Protein AF-A0A0F9T1J1-F1 (afdb_monomer_lite)

Radius of gyration: 15.31 Å; chains: 1; bounding box: 40×32×49 Å

Organism: NCBI:txid412755

Secondary structure (DSSP, 8-state):
-------TT-EEEE-GGGGGGGT--S-EEEEEEE-SS-EEEEETT--SS-EEE-TTTEEE---TTS----------

Structure (mmCIF, N/CA/C/O backbone):
data_AF-A0A0F9T1J1-F1
#
_entry.id   AF-A0A0F9T1J1-F1
#
loop_
_atom_site.group_PDB
_atom_site.id
_atom_site.type_symbol
_atom_site.label_atom_id
_atom_site.label_alt_id
_atom_site.label_comp_id
_atom_site.label_asym_id
_atom_site.label_entity_id
_atom_site.label_seq_id
_atom_site.pdbx_PDB_ins_code
_atom_site.Cartn_x
_atom_site.Cartn_y
_atom_site.Cartn_z
_atom_site.occupancy
_atom_site.B_iso_or_equiv
_atom_site.auth_seq_id
_atom_site.auth_comp_id
_atom_site.auth_asym_id
_atom_site.auth_atom_id
_atom_site.pdbx_PDB_model_num
ATOM 1 N N . MET A 1 1 ? -6.166 -21.240 0.685 1.00 42.84 1 MET A N 1
ATOM 2 C CA . MET A 1 1 ? -6.799 -19.962 0.295 1.00 42.84 1 MET A CA 1
ATOM 3 C C . MET A 1 1 ? -6.204 -18.872 1.177 1.00 42.84 1 MET A C 1
ATOM 5 O O . MET A 1 1 ? -6.446 -18.890 2.379 1.00 42.84 1 MET A O 1
ATOM 9 N N . VAL A 1 2 ? -5.334 -18.013 0.638 1.00 44.53 2 VAL A N 1
ATOM 10 C CA . VAL A 1 2 ? -4.735 -16.910 1.409 1.00 44.53 2 VAL A CA 1
ATOM 11 C C . VAL A 1 2 ? -5.828 -15.863 1.614 1.00 44.53 2 VAL A C 1
ATOM 13 O O . VAL A 1 2 ? -6.349 -15.311 0.649 1.00 44.53 2 VAL A O 1
ATOM 16 N N . LYS A 1 3 ? -6.252 -15.648 2.864 1.00 47.44 3 LYS A N 1
ATOM 17 C CA . LYS A 1 3 ? -7.213 -14.592 3.201 1.00 47.44 3 LYS A CA 1
ATOM 18 C C . LYS A 1 3 ? -6.516 -13.250 2.969 1.00 47.44 3 LYS A C 1
ATOM 20 O O . LYS A 1 3 ? -5.713 -12.829 3.794 1.00 47.44 3 LYS A O 1
ATOM 25 N N . HIS A 1 4 ? -6.783 -12.592 1.844 1.00 54.50 4 HIS A N 1
ATOM 26 C CA . HIS A 1 4 ? -6.378 -11.201 1.670 1.00 54.50 4 HIS A CA 1
ATOM 27 C C . HIS A 1 4 ? -7.260 -10.349 2.593 1.00 54.50 4 HIS A C 1
ATOM 29 O O . HIS A 1 4 ? -8.442 -10.159 2.325 1.00 54.50 4 HIS A O 1
ATOM 35 N N . SER A 1 5 ? -6.705 -9.861 3.706 1.00 67.12 5 SER A N 1
ATOM 36 C CA . SER A 1 5 ? -7.419 -8.989 4.657 1.00 67.12 5 SER A CA 1
ATOM 37 C C . SER A 1 5 ? -7.702 -7.579 4.111 1.00 67.12 5 SER A C 1
ATOM 39 O O . SER A 1 5 ? -8.302 -6.772 4.811 1.00 67.12 5 SER A O 1
ATOM 41 N N . PHE A 1 6 ? -7.271 -7.281 2.881 1.00 77.38 6 PHE A N 1
ATOM 42 C CA . PHE A 1 6 ? -7.401 -5.983 2.220 1.00 77.38 6 PHE A CA 1
ATOM 43 C C . PHE A 1 6 ? -8.393 -6.061 1.056 1.00 77.38 6 PHE A C 1
ATOM 45 O O . PHE A 1 6 ? -8.465 -7.072 0.356 1.00 77.38 6 PHE A O 1
ATOM 52 N N . LYS A 1 7 ? -9.120 -4.972 0.805 1.00 82.12 7 LYS A N 1
ATOM 53 C CA . LYS A 1 7 ? -10.072 -4.808 -0.299 1.00 82.12 7 LYS A CA 1
ATOM 54 C C . LYS A 1 7 ? -9.661 -3.653 -1.211 1.00 82.12 7 LYS A C 1
ATOM 56 O O . LYS A 1 7 ? -8.984 -2.710 -0.804 1.00 82.12 7 LYS A O 1
ATOM 61 N N . LYS A 1 8 ? -10.070 -3.720 -2.482 1.00 85.44 8 LYS A N 1
ATOM 62 C CA . LYS A 1 8 ? -9.848 -2.624 -3.433 1.00 85.44 8 LYS A CA 1
ATOM 63 C C . LYS A 1 8 ? -10.553 -1.375 -2.906 1.00 85.44 8 LYS A C 1
ATOM 65 O O . LYS A 1 8 ? -11.746 -1.408 -2.631 1.00 85.44 8 LYS A O 1
ATOM 70 N N . GLY A 1 9 ? -9.815 -0.278 -2.796 1.00 85.25 9 GLY A N 1
ATOM 71 C CA . GLY A 1 9 ? -10.281 0.969 -2.201 1.00 85.25 9 GLY A CA 1
ATOM 72 C C . GLY A 1 9 ? -9.759 1.233 -0.791 1.00 85.25 9 GLY A C 1
ATOM 73 O O . GLY A 1 9 ? -9.761 2.400 -0.390 1.00 85.25 9 GLY A O 1
ATOM 74 N N . ASP A 1 10 ? -9.258 0.211 -0.091 1.00 86.56 10 ASP A N 1
ATOM 75 C CA . ASP A 1 10 ? -8.717 0.364 1.257 1.00 86.56 10 ASP A CA 1
ATOM 76 C C . ASP A 1 10 ? -7.519 1.308 1.258 1.00 86.56 10 ASP A C 1
ATOM 78 O O . ASP A 1 10 ? -6.677 1.305 0.353 1.00 86.56 10 ASP A O 1
ATOM 82 N N . LYS A 1 11 ? -7.441 2.131 2.300 1.00 88.06 11 LYS A N 1
ATOM 83 C CA . LYS A 1 11 ? -6.281 2.981 2.545 1.00 88.06 11 LYS A CA 1
ATOM 84 C C . LYS A 1 11 ? -5.277 2.187 3.358 1.00 88.06 11 LYS A C 1
ATOM 86 O O . LYS A 1 11 ? -5.594 1.699 4.438 1.00 88.06 11 LYS A O 1
ATOM 91 N N . VAL A 1 12 ? -4.060 2.091 2.850 1.00 88.06 12 VAL A N 1
ATOM 92 C CA . VAL A 1 12 ? -2.961 1.354 3.474 1.00 88.06 12 VAL A CA 1
ATOM 93 C C . VAL A 1 12 ? -1.730 2.242 3.551 1.00 88.06 12 VAL A C 1
ATOM 95 O O . VAL A 1 12 ? -1.584 3.203 2.797 1.00 88.06 12 VAL A O 1
ATOM 98 N N . LYS A 1 13 ? -0.834 1.945 4.478 1.00 87.12 13 LYS A N 1
ATOM 99 C CA . LYS A 1 13 ? 0.473 2.591 4.597 1.00 87.12 13 LYS A CA 1
ATOM 100 C C . LYS A 1 13 ? 1.545 1.505 4.626 1.00 87.12 13 LYS A C 1
ATOM 102 O O . LYS A 1 13 ? 1.288 0.392 5.077 1.00 87.12 13 LYS A O 1
ATOM 107 N N . LEU A 1 14 ? 2.727 1.822 4.106 1.00 86.00 14 LEU A N 1
ATOM 108 C CA . LEU A 1 14 ? 3.896 0.958 4.267 1.00 86.00 14 LEU A CA 1
ATOM 109 C C . LEU A 1 14 ? 4.316 0.951 5.728 1.00 86.00 14 LEU A C 1
ATOM 111 O O . LEU A 1 14 ? 4.354 2.015 6.356 1.00 86.00 14 LEU A O 1
ATOM 115 N N . LYS A 1 15 ? 4.686 -0.226 6.231 1.00 83.56 15 LYS A N 1
ATOM 116 C CA . LYS A 1 15 ? 5.317 -0.309 7.542 1.00 83.56 15 LYS A CA 1
ATOM 117 C C . LYS A 1 15 ? 6.664 0.422 7.529 1.00 83.56 15 LYS A C 1
ATOM 119 O O . LYS A 1 15 ? 7.345 0.406 6.497 1.00 83.56 15 LYS A O 1
ATOM 124 N N . PRO A 1 16 ? 7.078 1.020 8.661 1.00 79.44 16 PRO A N 1
ATOM 125 C CA . PRO A 1 16 ? 8.318 1.783 8.773 1.00 79.44 16 PRO A CA 1
ATOM 126 C C . PRO A 1 16 ? 9.563 1.067 8.251 1.00 79.44 16 PRO A C 1
ATOM 128 O O . PRO A 1 16 ? 10.377 1.690 7.572 1.00 79.44 16 PRO A O 1
ATOM 131 N N . GLU A 1 17 ? 9.671 -0.243 8.488 1.00 80.75 17 GLU A N 1
ATOM 132 C CA . GLU A 1 17 ? 10.804 -1.055 8.031 1.00 80.75 17 GLU A CA 1
ATOM 133 C C . GLU A 1 17 ? 10.960 -1.125 6.495 1.00 80.75 17 GLU A C 1
ATOM 135 O O . GLU A 1 17 ? 12.046 -1.426 6.003 1.00 80.75 17 GLU A O 1
ATOM 140 N N . PHE A 1 18 ? 9.916 -0.796 5.722 1.00 79.69 18 PHE A N 1
ATOM 141 C CA . PHE A 1 18 ? 9.906 -0.896 4.256 1.00 79.69 18 PHE A CA 1
ATOM 142 C C . PHE A 1 18 ? 9.849 0.460 3.528 1.00 79.69 18 PHE A C 1
ATOM 144 O O . PHE A 1 18 ? 9.953 0.502 2.301 1.00 79.69 18 PHE A O 1
ATOM 151 N N . ILE A 1 19 ? 9.743 1.579 4.255 1.00 71.75 19 ILE A N 1
ATOM 152 C CA . ILE A 1 19 ? 9.637 2.954 3.712 1.00 71.75 19 ILE A CA 1
ATOM 153 C C . ILE A 1 19 ? 10.820 3.310 2.786 1.00 71.75 19 ILE A C 1
ATOM 155 O O . ILE A 1 19 ? 10.664 4.033 1.800 1.00 71.75 19 ILE A O 1
ATOM 159 N N . ASN A 1 20 ? 11.997 2.728 3.026 1.00 69.88 20 ASN A N 1
ATOM 160 C CA . ASN A 1 20 ? 13.209 3.020 2.257 1.00 69.88 20 ASN A CA 1
ATOM 161 C C . ASN A 1 20 ? 13.369 2.215 0.956 1.00 69.88 20 ASN A C 1
ATOM 163 O O . ASN A 1 20 ? 14.297 2.499 0.203 1.00 69.88 20 ASN A O 1
ATOM 167 N N . ARG A 1 21 ? 12.492 1.250 0.634 1.00 65.25 21 ARG A N 1
ATOM 168 C CA . ARG A 1 21 ? 12.678 0.404 -0.567 1.00 65.25 21 ARG A CA 1
ATOM 169 C C . ARG A 1 21 ? 12.461 1.122 -1.903 1.00 65.25 21 ARG A C 1
ATOM 171 O O . ARG A 1 21 ? 12.954 0.647 -2.916 1.00 65.25 21 ARG A O 1
ATOM 178 N N . PHE A 1 22 ? 11.767 2.262 -1.914 1.00 64.06 22 PHE A N 1
ATOM 179 C CA . P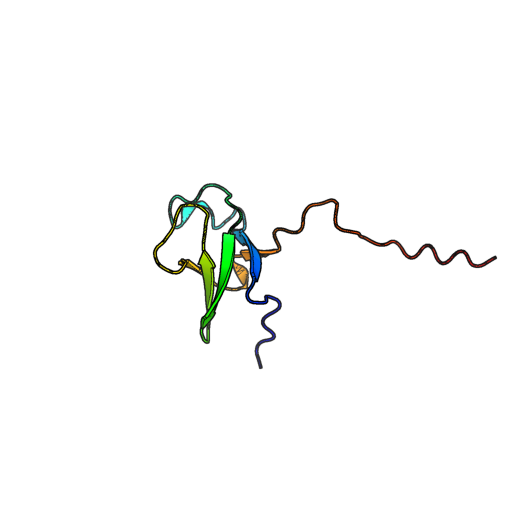HE A 1 22 ? 11.442 3.007 -3.145 1.00 64.06 22 PHE A CA 1
ATOM 180 C C . PHE A 1 22 ? 11.461 4.536 -2.959 1.00 64.06 22 PHE A C 1
ATOM 182 O O . PHE A 1 22 ? 10.761 5.261 -3.663 1.00 64.06 22 PHE A O 1
ATOM 189 N N . GLY A 1 23 ? 12.187 5.047 -1.956 1.00 64.19 23 GLY A N 1
ATOM 190 C CA . GLY A 1 23 ? 12.188 6.483 -1.623 1.00 64.19 23 GLY A CA 1
ATOM 191 C C . GLY A 1 23 ? 10.819 7.024 -1.175 1.00 64.19 23 GLY A C 1
ATOM 192 O O . GLY A 1 23 ? 10.588 8.237 -1.155 1.00 64.19 23 GLY A O 1
ATOM 1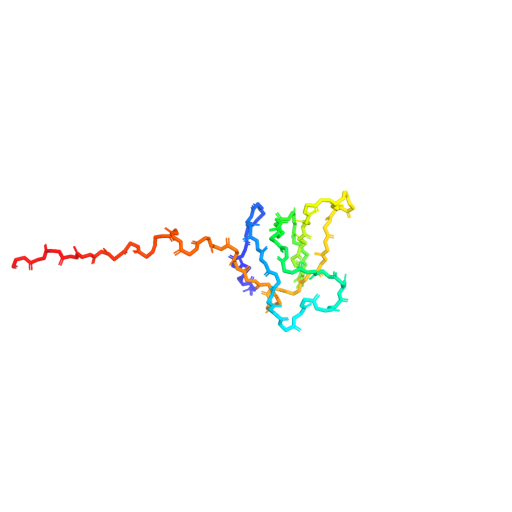93 N N . GLN A 1 24 ? 9.888 6.134 -0.823 1.00 63.91 24 GLN A N 1
ATOM 194 C CA . GLN A 1 24 ? 8.532 6.487 -0.431 1.00 63.91 24 GLN A C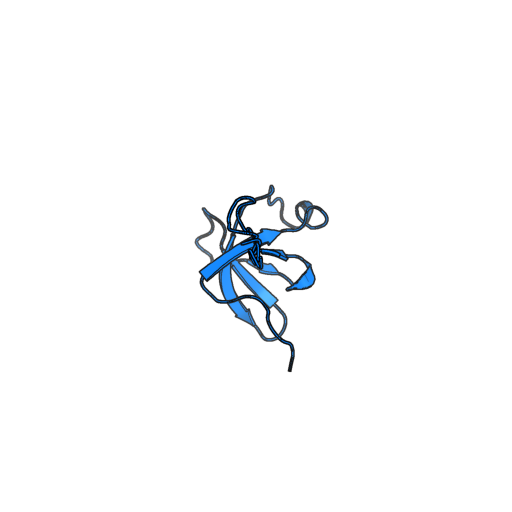A 1
ATOM 195 C C . GLN A 1 24 ? 8.505 6.861 1.047 1.00 63.91 24 GLN A C 1
ATOM 197 O O . GLN A 1 24 ? 8.346 6.002 1.902 1.00 63.91 24 GLN A O 1
ATOM 202 N N . LYS A 1 25 ? 8.600 8.162 1.355 1.00 61.84 25 LYS A N 1
ATOM 203 C CA . LYS A 1 25 ? 8.232 8.697 2.682 1.00 61.84 25 LYS A CA 1
ATOM 204 C C . LYS A 1 25 ? 6.835 8.196 3.051 1.00 61.84 25 LYS A C 1
ATOM 206 O O . LYS A 1 25 ? 6.012 8.100 2.148 1.00 61.84 25 LYS A O 1
ATOM 211 N N . THR A 1 26 ? 6.577 7.918 4.331 1.00 62.69 26 THR A N 1
ATOM 212 C CA . THR A 1 26 ? 5.340 7.366 4.926 1.00 62.69 26 THR A CA 1
ATOM 213 C C . THR A 1 26 ? 4.057 7.978 4.344 1.00 62.69 26 THR A C 1
ATOM 215 O O . THR A 1 26 ? 3.442 8.873 4.920 1.00 62.69 26 THR A O 1
ATOM 218 N N . LYS A 1 27 ? 3.656 7.540 3.152 1.00 73.44 27 LYS A N 1
ATOM 219 C CA . LYS A 1 27 ? 2.503 8.060 2.424 1.00 73.44 27 LYS A CA 1
ATOM 220 C C . LYS A 1 27 ? 1.408 7.020 2.526 1.00 73.44 27 LYS A C 1
ATOM 222 O O . LYS A 1 27 ? 1.647 5.827 2.373 1.00 73.44 27 LYS A O 1
ATOM 227 N N . VAL A 1 28 ? 0.196 7.484 2.794 1.00 85.19 28 VAL A N 1
ATOM 228 C CA . VAL A 1 28 ? -0.987 6.636 2.702 1.00 85.19 28 VAL A CA 1
ATOM 229 C C . VAL A 1 28 ? -1.266 6.403 1.221 1.00 85.19 28 VAL A C 1
ATOM 231 O O . VAL A 1 28 ? -1.437 7.357 0.457 1.00 85.19 28 VAL A O 1
ATOM 234 N N . GLY A 1 29 ? -1.268 5.139 0.824 1.00 88.25 29 GLY A N 1
ATOM 235 C CA . GLY A 1 29 ? -1.674 4.679 -0.491 1.00 88.25 29 GLY A CA 1
ATOM 236 C C . GLY A 1 29 ? -3.078 4.077 -0.463 1.00 88.25 29 GLY A C 1
ATOM 237 O O . GLY A 1 29 ? -3.659 3.835 0.595 1.00 88.25 29 GLY A O 1
ATOM 238 N N . LYS A 1 30 ? -3.643 3.855 -1.644 1.00 89.88 30 LYS A N 1
ATOM 239 C CA . LYS A 1 30 ? -4.948 3.237 -1.863 1.00 89.88 30 LYS A CA 1
ATOM 240 C C . LYS A 1 30 ? -4.756 1.927 -2.608 1.00 89.88 30 LYS A C 1
ATOM 242 O O . LYS A 1 30 ? -4.079 1.903 -3.632 1.00 89.88 30 LYS A O 1
ATOM 247 N N . VAL A 1 31 ? -5.375 0.855 -2.134 1.00 89.50 31 VAL A N 1
ATOM 248 C CA . VAL A 1 31 ? -5.361 -0.426 -2.840 1.00 89.50 31 VAL A CA 1
ATOM 249 C C . VAL A 1 31 ? -6.175 -0.299 -4.126 1.00 89.50 31 VAL A C 1
ATOM 251 O O . VAL A 1 31 ? -7.360 0.036 -4.092 1.00 89.50 31 VAL A O 1
ATOM 254 N N . VAL A 1 32 ? -5.547 -0.556 -5.269 1.00 90.25 32 VAL A N 1
ATOM 255 C CA . VAL A 1 32 ? -6.178 -0.467 -6.597 1.00 90.25 32 VAL A CA 1
ATOM 256 C C . VAL A 1 32 ? -6.401 -1.832 -7.241 1.00 90.25 32 VAL A C 1
ATOM 258 O O . VAL A 1 32 ? -7.273 -1.961 -8.104 1.00 90.25 32 VAL A O 1
ATOM 261 N N . GLY A 1 33 ? -5.691 -2.859 -6.775 1.00 89.50 33 GLY A N 1
ATOM 262 C CA . GLY A 1 33 ? -5.808 -4.219 -7.281 1.00 89.50 33 GLY A CA 1
ATOM 263 C C . GLY A 1 33 ? -5.005 -5.223 -6.465 1.00 89.50 33 GLY A C 1
ATOM 264 O O . GLY A 1 33 ? -4.318 -4.867 -5.506 1.00 89.50 33 GLY A O 1
ATOM 265 N N . PHE A 1 34 ? -5.110 -6.480 -6.877 1.00 86.38 34 PHE A N 1
ATOM 266 C CA . PHE A 1 34 ? -4.425 -7.616 -6.280 1.00 86.38 34 PHE A CA 1
ATOM 267 C C . PHE A 1 34 ? -3.900 -8.505 -7.394 1.00 86.38 34 PHE A C 1
ATOM 269 O O . PHE A 1 34 ? -4.554 -8.656 -8.425 1.00 86.38 34 PHE A O 1
ATOM 276 N N . ASP A 1 35 ? -2.748 -9.099 -7.143 1.00 83.62 35 ASP A N 1
ATOM 277 C CA . ASP A 1 35 ? -2.227 -10.234 -7.886 1.00 83.62 35 ASP A CA 1
ATOM 278 C C . ASP A 1 35 ? -2.148 -11.439 -6.929 1.00 83.62 35 ASP A C 1
ATOM 280 O O . ASP A 1 35 ? -2.362 -11.295 -5.723 1.00 83.62 35 ASP A O 1
ATOM 284 N N . ASN A 1 36 ? -1.810 -12.624 -7.432 1.00 78.94 36 ASN A N 1
ATOM 285 C CA . ASN A 1 36 ? -1.728 -13.866 -6.656 1.00 78.94 36 ASN A CA 1
ATOM 286 C C . ASN A 1 36 ? -0.829 -13.767 -5.409 1.00 78.94 36 ASN A C 1
ATOM 288 O O . ASN A 1 36 ? -1.013 -14.525 -4.457 1.00 78.94 36 ASN A O 1
ATOM 292 N N . LEU A 1 37 ? 0.142 -12.848 -5.405 1.00 85.19 37 LEU A N 1
ATOM 293 C CA . LEU A 1 37 ? 1.112 -12.664 -4.319 1.00 85.19 37 LEU A CA 1
ATOM 294 C C . LEU A 1 37 ? 1.144 -11.237 -3.752 1.00 85.19 37 LEU A C 1
ATOM 296 O O . LEU A 1 37 ? 1.574 -11.044 -2.614 1.00 85.19 37 LEU A O 1
ATOM 300 N N . TYR A 1 38 ? 0.687 -10.241 -4.515 1.00 88.50 38 TYR A N 1
ATOM 301 C CA . TYR A 1 38 ? 0.936 -8.829 -4.225 1.00 88.50 38 TYR A CA 1
ATOM 302 C C . TYR A 1 38 ? -0.350 -8.010 -4.134 1.00 88.50 38 TYR A C 1
ATOM 304 O O . TYR A 1 38 ? -1.358 -8.294 -4.778 1.00 88.50 38 TYR A O 1
ATOM 312 N N . VAL A 1 39 ? -0.290 -6.940 -3.349 1.00 88.69 39 VAL A N 1
ATOM 313 C CA . VAL A 1 39 ? -1.298 -5.885 -3.282 1.00 88.69 39 VAL A CA 1
ATOM 314 C C . VAL A 1 39 ? -0.780 -4.688 -4.067 1.00 88.69 39 VAL A C 1
ATOM 316 O O . VAL A 1 39 ? 0.304 -4.180 -3.783 1.00 88.69 39 VAL A O 1
ATOM 319 N N . LEU A 1 40 ? -1.551 -4.224 -5.048 1.00 89.69 40 LEU A N 1
ATOM 320 C CA . LEU A 1 40 ? -1.213 -3.039 -5.832 1.00 89.69 40 LEU A CA 1
ATOM 321 C C . LEU A 1 40 ? -1.705 -1.794 -5.097 1.00 89.69 40 LEU A C 1
ATOM 323 O O . LEU A 1 40 ? -2.912 -1.603 -4.916 1.00 89.69 40 LEU A O 1
ATOM 327 N N . VAL A 1 41 ? -0.772 -0.940 -4.679 1.00 88.38 41 VAL A N 1
ATOM 328 C CA . VAL A 1 41 ? -1.044 0.262 -3.887 1.00 88.38 41 VAL A CA 1
ATOM 329 C C . VAL A 1 41 ? -0.672 1.516 -4.672 1.00 88.38 41 VAL A C 1
ATOM 331 O O . VAL A 1 41 ? 0.488 1.758 -5.001 1.00 88.38 41 VAL A O 1
ATOM 334 N N . GLN A 1 42 ? -1.661 2.361 -4.946 1.00 88.56 42 GLN A N 1
ATOM 335 C CA . GLN A 1 42 ? -1.477 3.649 -5.602 1.00 88.56 42 GLN A CA 1
ATOM 336 C C . GLN A 1 42 ? -1.306 4.767 -4.574 1.00 88.56 42 GLN A C 1
ATOM 338 O O . GLN A 1 42 ? -2.133 4.940 -3.682 1.00 88.56 42 GLN A O 1
ATOM 343 N N . TYR A 1 43 ? -0.258 5.573 -4.723 1.00 85.06 43 TYR A N 1
ATOM 344 C CA . TYR A 1 43 ? -0.014 6.742 -3.875 1.00 85.06 43 TYR A CA 1
ATOM 345 C C . TYR A 1 43 ? -0.403 8.018 -4.608 1.00 85.06 43 TYR A C 1
ATOM 347 O O . TYR A 1 43 ? -0.386 8.080 -5.837 1.00 85.06 43 TYR A O 1
ATOM 355 N N . LYS A 1 44 ? -0.733 9.061 -3.842 1.00 75.69 44 LYS A N 1
ATOM 356 C CA . LYS A 1 44 ? -1.061 10.376 -4.397 1.00 75.69 44 LYS A CA 1
ATOM 357 C C . LYS A 1 44 ? 0.131 10.910 -5.206 1.00 75.69 44 LYS A C 1
ATOM 359 O O . LYS A 1 44 ? 1.212 11.098 -4.643 1.00 75.69 44 LYS A O 1
ATOM 364 N N . GLY A 1 45 ? -0.092 11.151 -6.499 1.00 74.25 45 GLY A N 1
ATOM 365 C CA . GLY A 1 45 ? 0.933 11.579 -7.458 1.00 74.25 45 GLY A CA 1
ATOM 366 C C . GLY A 1 45 ? 1.564 10.448 -8.278 1.00 74.25 45 GLY A C 1
ATOM 367 O O . GLY A 1 45 ? 2.536 10.708 -8.977 1.00 74.25 45 GLY A O 1
ATOM 368 N N . ASN A 1 46 ? 1.052 9.214 -8.186 1.00 70.50 46 ASN A N 1
ATOM 369 C CA . ASN A 1 46 ? 1.440 8.122 -9.076 1.00 70.50 46 ASN A CA 1
ATOM 370 C C . ASN A 1 46 ? 0.274 7.725 -10.000 1.00 70.50 46 ASN A C 1
ATOM 372 O O . ASN A 1 46 ? -0.656 7.041 -9.565 1.00 70.50 46 ASN A O 1
ATOM 376 N N . ASP A 1 47 ? 0.347 8.117 -11.273 1.00 66.88 47 ASP A N 1
ATOM 377 C CA . ASP A 1 47 ? -0.634 7.755 -12.308 1.00 66.88 47 ASP A CA 1
ATOM 378 C C . ASP A 1 47 ? -0.368 6.372 -12.940 1.00 66.88 47 ASP A C 1
ATOM 380 O O . ASP A 1 47 ? -1.207 5.846 -13.666 1.00 66.88 47 ASP A O 1
ATOM 384 N N . TYR A 1 48 ? 0.754 5.719 -12.609 1.00 65.75 48 TYR A N 1
ATOM 385 C CA . TYR A 1 48 ? 1.225 4.480 -13.248 1.00 65.75 48 TYR A CA 1
ATOM 386 C C . TYR A 1 48 ? 0.621 3.177 -12.682 1.00 65.75 48 TYR A C 1
ATOM 388 O O . TYR A 1 48 ? 1.270 2.138 -12.681 1.00 65.75 48 TYR A O 1
ATOM 396 N N . GLY A 1 49 ? -0.616 3.192 -12.176 1.00 71.31 49 GLY A N 1
ATOM 397 C CA . GLY A 1 49 ? -1.332 1.945 -11.837 1.00 71.31 49 GLY A CA 1
ATOM 398 C C . GLY A 1 49 ? -0.988 1.278 -10.492 1.00 71.31 49 GLY A C 1
ATOM 399 O O . GLY A 1 49 ? -1.557 0.238 -10.171 1.00 71.31 49 GLY A O 1
ATOM 400 N N . GLY A 1 50 ? -0.154 1.907 -9.659 1.00 83.81 50 GLY A N 1
ATOM 401 C CA . GLY A 1 50 ? 0.157 1.452 -8.297 1.00 83.81 50 GLY A CA 1
ATOM 402 C C . GLY A 1 50 ? 1.396 0.557 -8.196 1.00 83.81 50 GLY A C 1
ATOM 403 O O . GLY A 1 50 ? 1.804 -0.092 -9.150 1.00 83.81 50 GLY A O 1
ATOM 404 N N . PHE A 1 51 ? 2.023 0.552 -7.022 1.00 86.56 51 PHE A N 1
ATOM 405 C CA . PHE A 1 51 ? 3.213 -0.246 -6.736 1.00 86.56 51 PHE A CA 1
ATOM 406 C C . PHE A 1 51 ? 2.828 -1.573 -6.067 1.00 86.56 51 PHE A C 1
ATOM 408 O O . PHE A 1 51 ? 1.964 -1.565 -5.184 1.00 86.56 51 PHE A O 1
ATOM 415 N N . PRO A 1 52 ? 3.455 -2.696 -6.452 1.00 88.94 52 PRO A N 1
ATOM 416 C CA . PRO A 1 52 ? 3.217 -3.986 -5.819 1.00 88.94 52 PRO A CA 1
ATOM 417 C C . PRO A 1 52 ? 3.928 -4.073 -4.463 1.00 88.94 52 PRO A C 1
ATOM 419 O O . PRO A 1 52 ? 5.130 -3.836 -4.370 1.00 88.94 52 PRO A O 1
ATOM 422 N N . TYR A 1 53 ? 3.189 -4.469 -3.428 1.00 87.06 53 TYR A N 1
ATOM 423 C CA . TYR A 1 53 ? 3.727 -4.800 -2.105 1.00 87.06 53 TYR A CA 1
ATOM 424 C C . TYR A 1 53 ? 3.209 -6.143 -1.627 1.00 87.06 53 TYR A C 1
ATOM 426 O O . TYR A 1 53 ? 2.099 -6.553 -1.974 1.00 87.06 53 TYR A O 1
ATOM 434 N N . LEU A 1 54 ? 3.982 -6.823 -0.785 1.00 88.12 54 LEU A N 1
ATOM 435 C CA . LEU A 1 54 ? 3.458 -7.983 -0.076 1.00 88.12 54 LEU A CA 1
ATOM 436 C C . LEU A 1 54 ? 2.421 -7.522 0.963 1.00 88.12 54 LEU A C 1
ATOM 438 O O . LEU A 1 54 ? 2.622 -6.494 1.615 1.00 88.12 54 LEU A O 1
ATOM 442 N N . PRO A 1 55 ? 1.344 -8.294 1.206 1.00 86.19 55 PRO A N 1
ATOM 443 C CA . PRO A 1 55 ? 0.381 -7.991 2.268 1.00 86.19 55 PRO A CA 1
ATOM 444 C C . PRO A 1 55 ? 1.025 -7.812 3.653 1.00 86.19 55 PRO A C 1
ATOM 446 O O . PRO A 1 55 ? 0.471 -7.130 4.506 1.00 86.19 55 PRO A O 1
ATOM 449 N N . THR A 1 56 ? 2.189 -8.425 3.883 1.00 86.50 56 THR A N 1
ATOM 450 C CA . THR A 1 56 ? 2.957 -8.338 5.132 1.00 8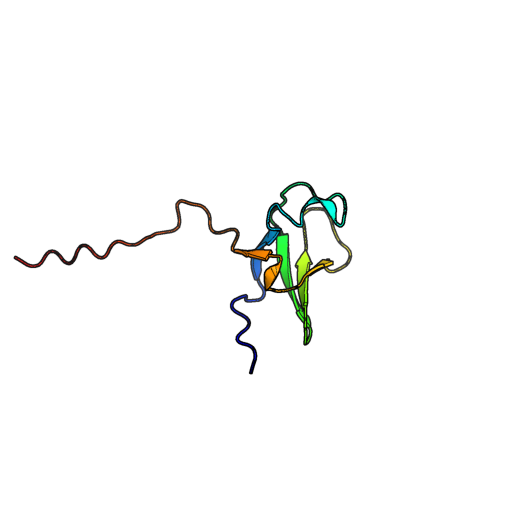6.50 56 THR A CA 1
ATOM 451 C C . THR A 1 56 ? 3.753 -7.038 5.278 1.00 86.50 56 THR A C 1
ATOM 453 O O . THR A 1 56 ? 4.147 -6.707 6.397 1.00 86.50 56 THR A O 1
ATOM 456 N N . GLU A 1 57 ? 3.976 -6.298 4.188 1.00 86.12 57 GLU A N 1
ATOM 457 C CA . GLU A 1 57 ? 4.759 -5.051 4.144 1.00 86.12 57 GLU A CA 1
ATOM 458 C C . GLU A 1 57 ? 3.900 -3.798 4.341 1.00 86.12 57 GLU A C 1
ATOM 460 O O . GLU A 1 57 ? 4.413 -2.707 4.612 1.00 86.12 57 GLU A O 1
ATOM 465 N N . ILE A 1 58 ? 2.586 -3.955 4.211 1.00 86.00 58 ILE A N 1
ATOM 466 C CA . ILE A 1 58 ? 1.604 -2.889 4.350 1.00 86.00 58 ILE A CA 1
ATOM 467 C C . ILE A 1 58 ? 0.704 -3.149 5.550 1.00 86.00 58 ILE A C 1
ATOM 469 O O . ILE A 1 58 ? 0.474 -4.281 5.971 1.00 86.00 58 ILE A O 1
ATOM 473 N N . GLU A 1 59 ? 0.175 -2.075 6.106 1.00 87.00 59 GLU A N 1
ATOM 474 C CA . GLU A 1 59 ? -0.809 -2.114 7.176 1.00 87.00 59 GLU A CA 1
ATOM 475 C C . GLU A 1 59 ? -1.973 -1.176 6.831 1.00 87.00 59 GLU A C 1
ATOM 477 O O . GLU A 1 59 ? -1.793 -0.207 6.080 1.00 87.00 59 GLU A O 1
ATOM 482 N N . PRO A 1 60 ? -3.184 -1.439 7.349 1.00 85.31 60 PRO A N 1
ATOM 483 C CA . PRO A 1 60 ? -4.301 -0.526 7.184 1.00 85.31 60 PRO A CA 1
ATOM 484 C C . PRO A 1 60 ? -3.922 0.869 7.690 1.00 85.31 60 PRO A C 1
ATOM 486 O O . PRO A 1 60 ? -3.473 1.047 8.822 1.00 85.31 60 PRO A O 1
ATOM 489 N N . ALA A 1 61 ? -4.144 1.891 6.868 1.00 78.88 61 ALA A N 1
ATOM 490 C CA . ALA A 1 61 ? -4.068 3.280 7.300 1.00 78.88 61 ALA A CA 1
ATOM 491 C C . ALA A 1 61 ? -5.389 3.658 7.985 1.00 78.88 61 ALA A C 1
ATOM 493 O O . ALA A 1 61 ? -6.061 4.610 7.586 1.00 78.88 61 ALA A O 1
ATOM 494 N N . ILE A 1 62 ? -5.794 2.867 8.982 1.00 65.81 62 ILE A N 1
ATOM 495 C CA . ILE A 1 62 ? -6.927 3.198 9.841 1.00 65.81 62 ILE A CA 1
ATOM 496 C C . ILE A 1 62 ? -6.534 4.476 10.580 1.00 65.81 62 ILE A C 1
ATOM 498 O O . ILE A 1 62 ? -5.456 4.568 11.176 1.00 65.81 62 ILE A O 1
ATOM 502 N N . LYS A 1 63 ? -7.382 5.503 10.491 1.00 56.22 63 LYS A N 1
ATOM 503 C CA . LYS A 1 63 ? -7.227 6.687 11.334 1.00 56.22 63 LYS A CA 1
ATOM 504 C C . LYS A 1 63 ? -7.364 6.205 12.772 1.00 56.22 63 LYS A C 1
ATOM 506 O O . LYS A 1 63 ? -8.355 5.565 13.092 1.00 56.22 63 LYS A O 1
ATOM 511 N N . VAL A 1 64 ? -6.428 6.572 13.640 1.00 50.72 64 VAL A N 1
ATOM 512 C CA . VAL A 1 64 ? -6.385 6.234 15.080 1.00 50.72 64 VAL A CA 1
ATOM 513 C C . VAL A 1 64 ? -7.650 6.680 15.870 1.00 50.72 64 VAL A C 1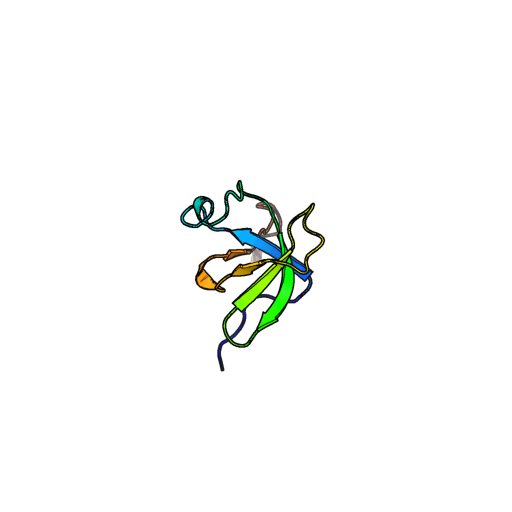
ATOM 515 O O . VAL A 1 64 ? -7.715 6.518 17.077 1.00 50.72 64 VAL A O 1
ATOM 518 N N . GLY A 1 65 ? -8.697 7.192 15.212 1.00 50.91 65 GLY A N 1
ATOM 519 C CA . GLY A 1 65 ? -10.005 7.509 15.797 1.00 50.91 65 GLY A CA 1
ATOM 520 C C . GLY A 1 65 ? -11.196 6.732 15.218 1.00 50.91 65 GLY A C 1
ATOM 521 O O . GLY A 1 65 ? -12.320 6.993 15.632 1.00 50.91 65 GLY A O 1
ATOM 522 N N . GLU A 1 66 ? -11.001 5.798 14.280 1.00 48.31 66 GLU A N 1
ATOM 523 C CA . GLU A 1 66 ? -12.085 4.943 13.770 1.00 48.31 66 GLU A CA 1
ATOM 524 C C . GLU A 1 66 ? -12.265 3.734 14.706 1.00 48.31 66 GLU A C 1
ATOM 526 O O . GLU A 1 66 ? -11.837 2.618 14.441 1.00 48.31 66 GLU A O 1
ATOM 531 N N . GLN A 1 67 ? -12.851 4.041 15.865 1.00 47.47 67 GLN A N 1
ATOM 532 C CA . GLN A 1 67 ? -13.773 3.180 16.598 1.00 47.47 67 GLN A CA 1
ATOM 533 C C . GLN A 1 67 ? -13.235 1.793 17.014 1.00 47.47 67 GLN A C 1
ATOM 535 O O . GLN A 1 67 ? -13.676 0.752 16.534 1.00 47.47 67 GLN A O 1
ATOM 540 N N . LEU A 1 68 ? -12.420 1.768 18.076 1.00 51.91 68 LEU A N 1
ATOM 541 C CA . LEU A 1 68 ? -12.684 0.779 19.127 1.00 51.91 68 LEU A CA 1
ATOM 542 C C . LEU A 1 68 ? -14.031 1.185 19.731 1.00 51.91 68 LEU A C 1
ATOM 544 O O . LEU A 1 68 ? -14.092 1.977 20.670 1.00 51.91 68 LEU A O 1
ATOM 548 N N . GLN A 1 69 ? -15.126 0.739 19.113 1.00 52.56 69 GLN A N 1
ATOM 549 C CA . GLN A 1 69 ? -16.420 0.721 19.775 1.00 52.56 69 GLN A CA 1
ATOM 550 C C . GLN A 1 69 ? -16.236 -0.255 20.934 1.00 52.56 69 GLN A C 1
ATOM 552 O O . GLN A 1 69 ? -16.342 -1.467 20.774 1.00 52.56 69 GLN A O 1
ATOM 557 N N . PHE A 1 70 ? -15.819 0.264 22.086 1.00 57.41 70 PHE A N 1
ATOM 558 C CA . PHE A 1 70 ? -15.990 -0.456 23.327 1.00 57.41 70 PHE A CA 1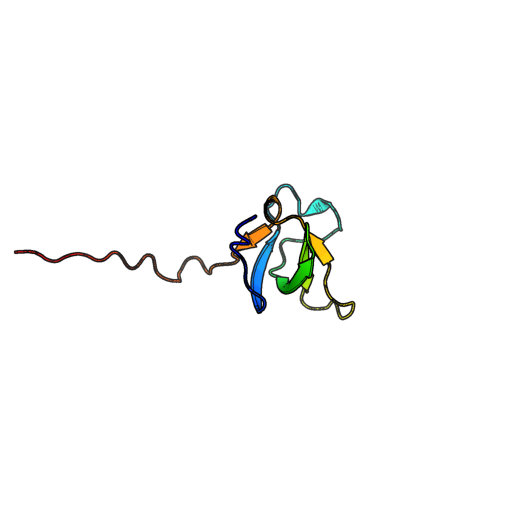
ATOM 559 C C . PHE A 1 70 ? -17.501 -0.557 23.491 1.00 57.41 70 PHE A C 1
ATOM 561 O O . PHE A 1 70 ? -18.156 0.425 23.846 1.00 57.41 70 PHE A O 1
ATOM 568 N N . ASP A 1 71 ? -18.057 -1.717 23.148 1.00 55.50 71 ASP A N 1
ATOM 569 C CA . ASP A 1 71 ? -19.337 -2.157 23.681 1.00 55.50 71 ASP A CA 1
ATOM 570 C C . ASP A 1 71 ? -19.152 -2.215 25.200 1.00 55.50 71 ASP A C 1
ATOM 572 O O . ASP A 1 71 ? -18.784 -3.233 25.787 1.00 55.50 71 ASP A O 1
ATOM 576 N N . PHE A 1 72 ? -19.329 -1.067 25.854 1.00 53.66 72 PHE A N 1
ATOM 577 C CA . PHE A 1 72 ? -19.694 -1.039 27.252 1.00 53.66 72 PHE A CA 1
ATOM 578 C C . PHE A 1 72 ? -21.079 -1.673 27.299 1.00 53.66 72 PHE A C 1
ATOM 580 O O . PHE A 1 72 ? -22.092 -0.979 27.207 1.00 53.66 72 PHE A O 1
ATOM 587 N N . MET A 1 73 ? -21.120 -3.004 27.406 1.00 56.38 73 MET A N 1
ATOM 588 C CA . MET A 1 73 ? -22.294 -3.691 27.911 1.00 56.38 73 MET A CA 1
ATOM 589 C C . MET A 1 73 ? -22.516 -3.171 29.326 1.00 56.38 73 MET A C 1
ATOM 591 O O . MET A 1 73 ? -21.916 -3.618 30.299 1.00 56.38 73 MET A O 1
ATOM 595 N N . LYS A 1 74 ? -23.347 -2.136 29.391 1.00 59.81 74 LYS A N 1
ATOM 596 C CA . LYS A 1 74 ? -24.024 -1.669 30.582 1.00 59.81 74 LYS A CA 1
ATOM 597 C C . LYS A 1 74 ? -25.021 -2.769 30.939 1.00 59.81 74 LYS A C 1
ATOM 599 O O . LYS A 1 74 ? -26.127 -2.800 30.410 1.00 59.81 74 LYS A O 1
ATOM 604 N N . GLY A 1 75 ? -24.565 -3.728 31.730 1.00 55.94 75 GLY A N 1
ATOM 605 C CA . GLY A 1 75 ? -25.423 -4.677 32.421 1.00 55.94 75 GLY A CA 1
ATOM 606 C C . GLY A 1 75 ? -25.422 -4.304 33.891 1.00 55.94 75 GLY A C 1
ATOM 607 O O . GLY A 1 75 ? -24.390 -4.466 34.539 1.00 55.94 75 GLY A O 1
ATOM 608 N N . ASP A 1 76 ? -26.537 -3.723 34.333 1.00 44.28 76 ASP A N 1
ATOM 609 C CA . ASP A 1 76 ? -26.988 -3.678 35.729 1.00 44.28 76 ASP A CA 1
ATOM 610 C C . ASP A 1 76 ? -26.825 -5.028 36.454 1.00 44.28 76 ASP A C 1
ATOM 612 O O . ASP A 1 76 ? -27.019 -6.084 35.801 1.00 44.28 76 ASP A O 1
#

Foldseek 3Di:
DPPLPDDQFFWKWFDPVCCPVPVHDGFTWGFHDDDPAWTFTHGPPDPPRGDTDGSVRMDGPPDPPPDPPPPPPPDD

Sequence (76 aa):
MVKHSFKKGDKVKLKPEFINRFGQKTKVGKVVGFDNLYVLVQYKGNDYGGFPYLPTEIEPAIKVGEQLQFDFMKGD

pLDDT: mean 73.69, std 14.69, range [42.84, 90.25]